Protein AF-A0A820KQ02-F1 (afdb_monomer_lite)

pLDDT: mean 77.05, std 18.63, range [36.59, 94.94]

Sequence (78 aa):
MQDILNVSTRMNEPGIASDIEHNGLQNWSWRFEWSQLTSDIRMRLKKLTQMYGRDLKYGKSIPPEDMVMKDDSKCILQ

Secondary structure (DSSP, 8-state):
-HHHHT----S--TTS-TTS-BTTB-TT-----GGG--HHHHHHHHHHHHHTT-SGGGGS----TT------------

Radius of gyration: 23.67 Å; chains: 1; bounding box: 72×24×51 Å

Organism: NCBI:txid392033

Foldseek 3Di:
DCVLLVHPDDQDDPPDDQPDDDPNDGHNGDDDDPVSDDPVSVVVVVVVCVVVVNPPVPPDDDPPPVPPPDPVDDDDDD

Structure (mmCIF, N/CA/C/O backbone):
data_AF-A0A820KQ02-F1
#
_entry.id   AF-A0A820KQ02-F1
#
loop_
_atom_site.group_PDB
_atom_site.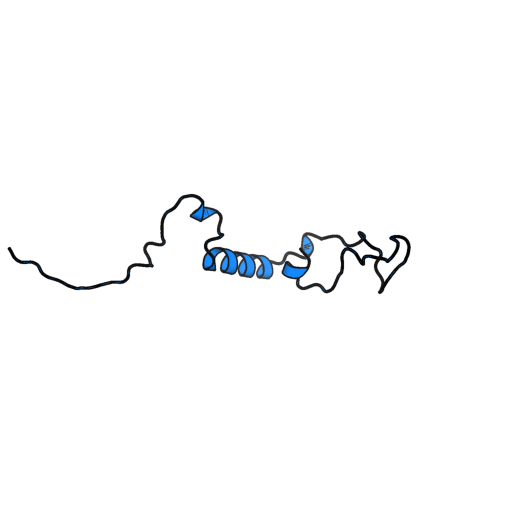id
_atom_site.type_symbol
_atom_site.label_atom_id
_atom_site.label_alt_id
_atom_site.label_comp_id
_atom_site.label_asym_id
_atom_site.label_entity_id
_atom_site.label_seq_id
_atom_site.pdbx_PDB_ins_code
_atom_site.Cartn_x
_atom_site.Cartn_y
_atom_site.Cartn_z
_atom_site.occupancy
_atom_site.B_iso_or_equiv
_atom_site.auth_seq_id
_atom_site.auth_comp_id
_atom_site.auth_asym_id
_atom_site.auth_atom_id
_atom_site.pdbx_PDB_model_num
ATOM 1 N N . MET A 1 1 ? 0.075 -6.669 1.146 1.00 91.12 1 MET A N 1
ATOM 2 C CA . MET A 1 1 ? 0.297 -5.499 2.034 1.00 91.12 1 MET A CA 1
ATOM 3 C C . MET A 1 1 ? 0.128 -4.187 1.279 1.00 91.12 1 MET A C 1
ATOM 5 O O . MET A 1 1 ? -0.377 -3.242 1.865 1.00 91.12 1 MET A O 1
ATOM 9 N N . GLN A 1 2 ? 0.494 -4.129 -0.004 1.00 93.50 2 GLN A N 1
ATOM 10 C CA . GLN A 1 2 ? 0.393 -2.940 -0.852 1.00 93.50 2 GLN A CA 1
ATOM 11 C C . GLN A 1 2 ? -1.008 -2.315 -0.875 1.00 93.50 2 GLN A C 1
ATOM 13 O O . GLN A 1 2 ? -1.125 -1.110 -0.690 1.00 93.50 2 GLN A O 1
ATOM 18 N N . ASP A 1 3 ? -2.061 -3.129 -0.989 1.00 93.44 3 ASP A N 1
ATOM 19 C CA . ASP A 1 3 ? -3.444 -2.626 -1.047 1.00 93.44 3 ASP A CA 1
ATOM 20 C C . ASP A 1 3 ? -3.870 -1.926 0.248 1.00 93.44 3 ASP A C 1
ATOM 22 O O . ASP A 1 3 ? -4.515 -0.883 0.225 1.00 93.44 3 ASP A O 1
ATOM 26 N N . ILE A 1 4 ? -3.454 -2.469 1.398 1.00 93.38 4 ILE A N 1
ATOM 27 C CA . ILE A 1 4 ? -3.713 -1.873 2.717 1.00 93.38 4 ILE A CA 1
ATOM 28 C C . ILE A 1 4 ? -3.040 -0.501 2.832 1.00 93.38 4 ILE A C 1
ATOM 30 O O . ILE A 1 4 ? -3.586 0.408 3.455 1.00 93.38 4 ILE A O 1
ATOM 34 N N . LEU A 1 5 ? -1.852 -0.368 2.241 1.00 93.94 5 LEU A N 1
ATOM 35 C CA . LEU A 1 5 ? -1.062 0.860 2.237 1.00 93.94 5 LEU A CA 1
ATOM 36 C C . LEU A 1 5 ? -1.442 1.809 1.090 1.00 93.94 5 LEU A C 1
ATOM 38 O O . LEU A 1 5 ? -0.946 2.931 1.059 1.00 93.94 5 LEU A O 1
ATOM 42 N N . ASN A 1 6 ? -2.313 1.379 0.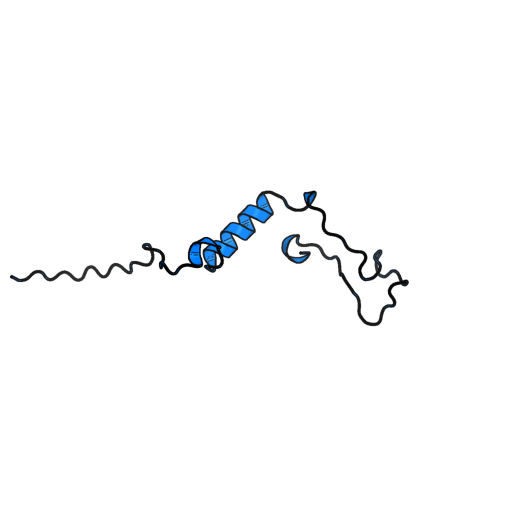170 1.00 92.50 6 ASN A N 1
ATOM 43 C CA . ASN A 1 6 ? -2.692 2.103 -1.042 1.00 92.50 6 ASN A CA 1
ATOM 44 C C . ASN A 1 6 ? -1.482 2.572 -1.877 1.00 92.50 6 ASN A C 1
ATOM 46 O O . ASN A 1 6 ? -1.404 3.733 -2.280 1.00 92.50 6 ASN A O 1
ATOM 50 N N . VAL A 1 7 ? -0.515 1.678 -2.110 1.00 90.44 7 VAL A N 1
ATOM 51 C CA . VAL A 1 7 ? 0.684 1.970 -2.916 1.00 90.44 7 VAL A CA 1
ATOM 52 C C . VAL A 1 7 ? 0.633 1.272 -4.272 1.00 90.44 7 VAL A C 1
ATOM 54 O O . VAL A 1 7 ? 0.244 0.111 -4.373 1.00 90.44 7 VAL A O 1
ATOM 57 N N . SER A 1 8 ? 1.083 1.964 -5.319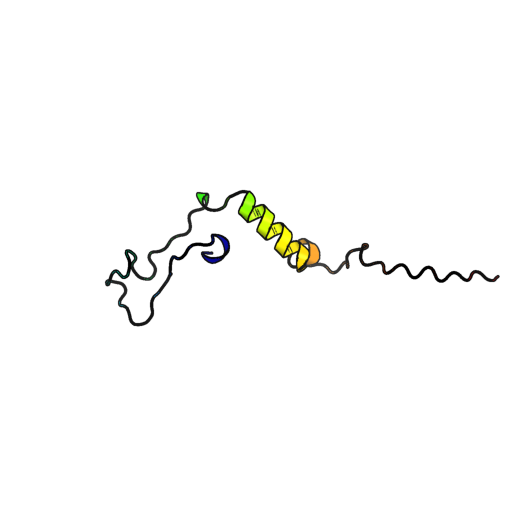 1.00 86.19 8 SER A N 1
ATOM 58 C CA . SER A 1 8 ? 1.145 1.460 -6.697 1.00 86.19 8 SER A CA 1
ATOM 59 C C . SER A 1 8 ? 2.446 0.705 -7.009 1.00 86.19 8 SER A C 1
ATOM 61 O O . SER A 1 8 ? 2.952 0.757 -8.128 1.00 86.19 8 SER A O 1
ATOM 63 N N . THR A 1 9 ? 3.020 0.005 -6.026 1.00 86.44 9 THR A N 1
ATOM 64 C CA . THR A 1 9 ? 4.269 -0.751 -6.193 1.00 86.44 9 THR A CA 1
ATOM 65 C C . THR A 1 9 ? 3.991 -2.226 -6.477 1.00 86.44 9 THR A C 1
ATOM 67 O O . THR A 1 9 ? 3.413 -2.952 -5.666 1.00 86.44 9 THR A O 1
ATOM 70 N N . ARG A 1 10 ? 4.422 -2.704 -7.646 1.00 88.88 10 ARG A N 1
ATOM 71 C CA . ARG A 1 10 ? 4.243 -4.100 -8.062 1.00 88.88 10 ARG A CA 1
ATOM 72 C C . ARG A 1 10 ? 5.352 -4.978 -7.482 1.00 88.88 10 ARG A C 1
ATOM 74 O O . ARG A 1 10 ? 6.513 -4.593 -7.487 1.00 88.88 10 ARG A O 1
ATOM 81 N N . MET A 1 11 ? 4.999 -6.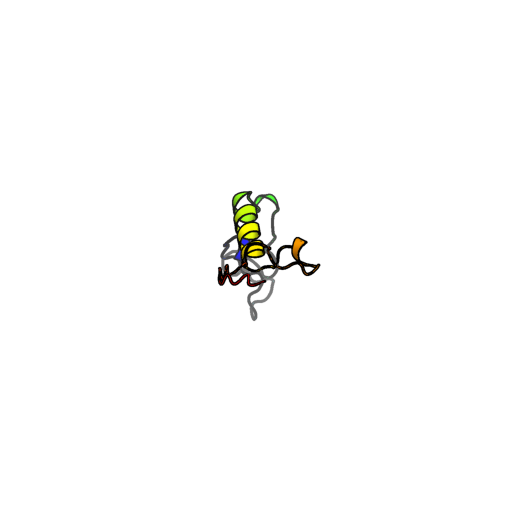173 -7.000 1.00 92.50 11 MET A N 1
ATOM 82 C CA . MET A 1 11 ? 6.001 -7.132 -6.512 1.00 92.50 11 MET A CA 1
ATOM 83 C C . MET A 1 11 ? 6.718 -7.849 -7.657 1.00 92.50 11 MET A C 1
ATOM 85 O O . MET A 1 11 ? 7.909 -8.108 -7.564 1.00 92.50 11 MET A O 1
ATOM 89 N N . ASN A 1 12 ? 5.991 -8.209 -8.714 1.00 92.12 12 ASN A N 1
ATOM 90 C CA . ASN A 1 12 ? 6.539 -8.950 -9.841 1.00 92.12 12 ASN A CA 1
ATOM 91 C C . ASN A 1 12 ? 5.781 -8.635 -11.128 1.00 92.12 12 ASN A C 1
ATOM 93 O O . ASN A 1 12 ? 4.545 -8.647 -11.137 1.00 92.12 12 ASN A O 1
ATOM 97 N N . GLU A 1 13 ? 6.522 -8.451 -12.209 1.00 90.56 13 GLU A N 1
ATOM 98 C CA . GLU A 1 13 ? 6.045 -8.391 -13.579 1.00 90.56 13 GLU A CA 1
ATOM 99 C C . GLU A 1 13 ? 6.452 -9.662 -14.341 1.00 90.56 13 GLU A C 1
ATOM 101 O O . GLU A 1 13 ? 7.626 -9.839 -14.669 1.00 90.56 13 GLU A O 1
ATOM 106 N N . PRO A 1 14 ? 5.503 -10.588 -14.591 1.00 90.00 14 PRO A N 1
ATOM 107 C CA . PRO A 1 14 ? 5.781 -11.816 -15.325 1.00 90.00 14 PRO A CA 1
ATOM 108 C C . PRO A 1 14 ? 6.307 -11.523 -16.729 1.00 90.00 14 PRO A C 1
ATOM 110 O O . PRO A 1 14 ? 5.811 -10.627 -17.404 1.00 90.00 14 PRO A O 1
ATOM 113 N N . GLY A 1 15 ? 7.284 -12.310 -17.175 1.00 89.00 15 GLY A N 1
ATOM 114 C CA . GLY A 1 15 ? 7.936 -12.114 -18.472 1.00 89.00 15 GLY A CA 1
ATOM 115 C C . GLY A 1 15 ? 9.071 -11.086 -18.454 1.00 89.00 15 GLY A C 1
ATOM 116 O O . GLY A 1 15 ? 9.808 -11.011 -19.430 1.00 89.00 15 GLY A O 1
ATOM 117 N N . ILE A 1 16 ? 9.264 -10.357 -17.348 1.00 86.31 16 ILE A N 1
ATOM 118 C CA . ILE A 1 16 ? 10.435 -9.503 -17.127 1.00 86.31 16 ILE A CA 1
ATOM 119 C C . ILE A 1 16 ? 11.424 -10.244 -16.224 1.00 86.31 16 ILE A C 1
ATOM 121 O O . ILE A 1 16 ? 11.063 -10.748 -15.156 1.00 86.31 16 ILE A O 1
ATOM 125 N N . ALA A 1 17 ? 12.672 -10.345 -16.678 1.00 83.06 17 ALA A N 1
ATOM 126 C CA . ALA A 1 17 ? 13.747 -10.946 -15.899 1.00 83.06 17 ALA A CA 1
ATOM 127 C C . ALA A 1 17 ? 14.074 -10.077 -14.673 1.00 83.06 17 ALA A C 1
ATOM 129 O O . ALA A 1 17 ? 13.915 -8.860 -14.694 1.00 83.06 17 ALA A O 1
ATOM 130 N N . SER A 1 18 ? 14.486 -10.705 -13.571 1.00 76.12 18 SER A N 1
ATOM 131 C CA . SER A 1 18 ? 14.656 -10.024 -12.278 1.00 76.12 18 SER A CA 1
ATOM 132 C C . SER A 1 18 ? 15.755 -8.962 -12.260 1.00 76.12 18 SER A C 1
ATOM 134 O O . SER A 1 18 ? 15.726 -8.083 -11.410 1.00 76.12 18 SER A O 1
ATOM 136 N N . ASP A 1 19 ? 16.716 -9.059 -13.173 1.00 75.19 19 ASP A N 1
ATOM 137 C CA . ASP A 1 19 ? 17.820 -8.121 -13.378 1.00 75.19 19 ASP A CA 1
ATOM 138 C C . ASP A 1 19 ? 17.428 -6.894 -14.217 1.00 75.19 19 ASP A C 1
ATOM 140 O O . ASP A 1 19 ? 18.173 -5.916 -14.259 1.00 75.19 19 ASP A O 1
ATOM 144 N N . ILE A 1 20 ? 16.255 -6.919 -14.854 1.00 72.69 20 ILE A N 1
ATOM 145 C CA . ILE A 1 20 ? 15.740 -5.809 -15.649 1.00 72.69 20 ILE A CA 1
ATOM 146 C C . ILE A 1 20 ? 14.891 -4.910 -14.748 1.00 72.69 20 ILE A C 1
ATOM 148 O O . ILE A 1 20 ? 13.853 -5.307 -14.215 1.00 72.69 20 ILE A O 1
ATOM 152 N N . GLU A 1 21 ? 15.341 -3.670 -14.587 1.00 71.50 21 GLU A N 1
ATOM 153 C CA . GLU A 1 21 ? 14.577 -2.617 -13.929 1.00 71.50 21 GLU A CA 1
ATOM 154 C C . GLU A 1 21 ? 13.397 -2.195 -14.816 1.00 71.50 21 GLU A C 1
ATOM 156 O O . GLU A 1 21 ? 13.575 -1.865 -15.990 1.00 71.50 21 GLU A O 1
ATOM 161 N N . HIS A 1 22 ? 12.186 -2.173 -14.257 1.00 64.56 22 HIS A N 1
ATOM 162 C CA . HIS A 1 22 ? 11.006 -1.646 -14.937 1.00 64.56 22 HIS A CA 1
ATOM 163 C C . HIS A 1 22 ? 10.341 -0.594 -14.046 1.00 64.56 22 HIS A C 1
ATOM 165 O O . HIS A 1 22 ? 9.970 -0.874 -12.907 1.00 64.56 22 HIS A O 1
ATOM 171 N N . ASN A 1 23 ? 10.218 0.643 -14.543 1.00 65.62 23 ASN A N 1
ATOM 172 C CA . ASN A 1 23 ? 9.681 1.787 -13.789 1.00 65.62 23 ASN A CA 1
ATOM 173 C C . ASN A 1 23 ? 10.346 2.013 -12.413 1.00 65.62 23 ASN A C 1
ATOM 175 O O . ASN A 1 23 ? 9.660 2.323 -11.438 1.00 65.62 23 ASN A O 1
ATOM 179 N N . GLY A 1 24 ? 11.670 1.860 -12.312 1.00 69.38 24 GLY A N 1
ATOM 180 C CA . GLY A 1 24 ? 12.401 2.161 -11.076 1.00 69.38 24 GLY A CA 1
ATOM 181 C C . GLY A 1 24 ? 12.562 0.995 -10.098 1.00 69.38 24 GLY A C 1
ATOM 182 O O . GLY A 1 24 ? 13.201 1.167 -9.062 1.00 69.38 24 GLY A O 1
ATOM 183 N N . LEU A 1 25 ? 11.959 -0.173 -10.359 1.00 74.69 25 LEU A N 1
ATOM 184 C CA . LEU A 1 25 ? 11.938 -1.295 -9.414 1.00 74.69 25 LEU A CA 1
ATOM 185 C C . LEU A 1 25 ? 12.175 -2.636 -10.119 1.00 74.69 25 LEU A C 1
ATOM 187 O O . LEU A 1 25 ? 11.592 -2.930 -11.160 1.00 74.69 25 LEU A O 1
ATOM 191 N N . GLN A 1 26 ? 13.019 -3.472 -9.513 1.00 86.50 26 GLN A N 1
ATOM 192 C CA . GLN A 1 26 ? 13.234 -4.859 -9.933 1.00 86.50 26 GLN A CA 1
ATOM 193 C C . GLN A 1 26 ? 12.161 -5.776 -9.339 1.00 86.50 26 GLN A C 1
ATOM 195 O O . GLN A 1 26 ? 11.628 -5.520 -8.251 1.00 86.50 26 GLN A O 1
ATOM 200 N N . ASN A 1 27 ? 11.886 -6.892 -10.010 1.00 90.38 27 ASN A N 1
ATOM 201 C CA . ASN A 1 27 ? 11.012 -7.922 -9.459 1.00 90.38 27 ASN A CA 1
ATOM 202 C C . ASN A 1 27 ? 11.522 -8.387 -8.085 1.00 90.38 27 ASN A C 1
ATOM 204 O O . ASN A 1 27 ? 12.717 -8.530 -7.846 1.00 90.38 27 ASN A O 1
ATOM 208 N N . TRP A 1 28 ? 10.589 -8.618 -7.169 1.00 89.56 28 TRP A N 1
ATOM 209 C CA . TRP A 1 28 ? 10.814 -9.083 -5.799 1.00 89.56 28 TRP A CA 1
ATOM 210 C C . TRP A 1 28 ? 11.621 -8.140 -4.892 1.00 89.56 28 TRP A C 1
ATOM 212 O O . TRP A 1 28 ? 11.984 -8.529 -3.775 1.00 89.56 28 TRP A O 1
ATOM 222 N N . SER A 1 29 ? 11.858 -6.898 -5.324 1.00 89.81 29 SER A N 1
ATOM 223 C CA . SER A 1 29 ? 12.628 -5.900 -4.570 1.00 89.81 29 SER A CA 1
ATOM 224 C C . SER A 1 29 ? 11.803 -5.130 -3.535 1.00 89.81 29 SER A C 1
ATOM 226 O O . SER A 1 29 ? 12.355 -4.695 -2.527 1.00 89.81 29 SER A O 1
ATOM 228 N N . TRP A 1 30 ? 10.484 -4.992 -3.729 1.00 91.25 30 TRP A N 1
ATOM 229 C CA . TRP A 1 30 ? 9.636 -4.235 -2.804 1.00 91.25 30 TRP A CA 1
ATOM 230 C C . TRP A 1 30 ? 9.649 -4.844 -1.393 1.00 91.25 30 TRP A C 1
ATOM 232 O O . TRP A 1 30 ? 9.604 -6.069 -1.207 1.00 91.25 30 TRP A O 1
ATOM 242 N N . ARG A 1 31 ? 9.705 -3.970 -0.385 1.00 92.12 31 ARG A N 1
ATOM 243 C CA . ARG A 1 31 ? 9.700 -4.328 1.034 1.00 92.12 31 ARG A CA 1
ATOM 244 C C . ARG A 1 31 ? 8.710 -3.454 1.791 1.00 92.12 31 ARG A C 1
ATOM 246 O O . ARG A 1 31 ? 8.524 -2.279 1.487 1.00 92.12 31 ARG A O 1
ATOM 253 N N . PHE A 1 32 ? 8.058 -4.083 2.758 1.00 93.81 32 PHE A N 1
ATOM 254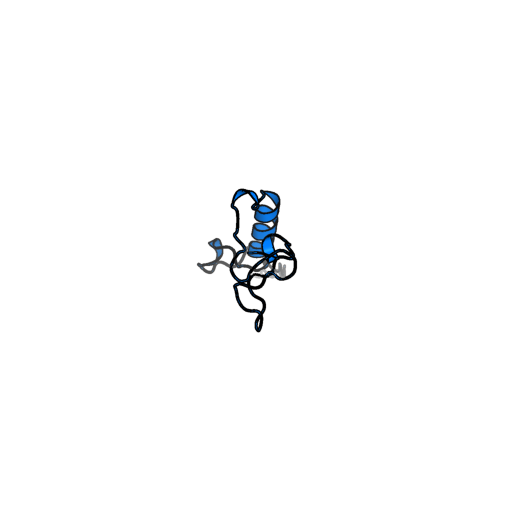 C CA . PHE A 1 32 ? 7.171 -3.421 3.696 1.00 93.81 32 PHE A CA 1
ATOM 255 C C . PHE A 1 32 ? 7.984 -2.863 4.861 1.00 93.81 32 PHE A C 1
ATOM 257 O O . PHE A 1 32 ? 8.771 -3.598 5.453 1.00 93.81 32 PHE A O 1
ATOM 264 N N . GLU A 1 33 ? 7.706 -1.619 5.238 1.00 93.94 33 GLU A N 1
ATOM 265 C CA . GLU A 1 33 ? 8.284 -0.983 6.416 1.00 93.94 33 GLU A CA 1
ATOM 266 C C . GLU A 1 33 ? 7.201 -0.726 7.464 1.00 93.94 33 GLU A C 1
ATOM 268 O O . GLU A 1 33 ? 6.159 -0.133 7.180 1.00 93.94 33 GLU A O 1
ATOM 273 N N . TRP A 1 34 ? 7.447 -1.128 8.712 1.00 92.25 34 TRP A N 1
ATOM 274 C CA . TRP A 1 34 ? 6.461 -0.996 9.793 1.00 92.25 34 TRP A CA 1
ATOM 275 C C . TRP A 1 34 ? 6.049 0.450 10.073 1.00 92.25 34 TRP A C 1
ATOM 277 O O . TRP A 1 34 ? 4.921 0.695 10.499 1.00 92.25 34 TRP A O 1
ATOM 287 N N . SER A 1 35 ? 6.932 1.406 9.785 1.00 93.50 35 SER A N 1
ATOM 288 C CA . SER A 1 35 ? 6.654 2.842 9.874 1.00 93.50 35 SER A CA 1
ATOM 289 C C . SER A 1 35 ? 5.535 3.304 8.932 1.00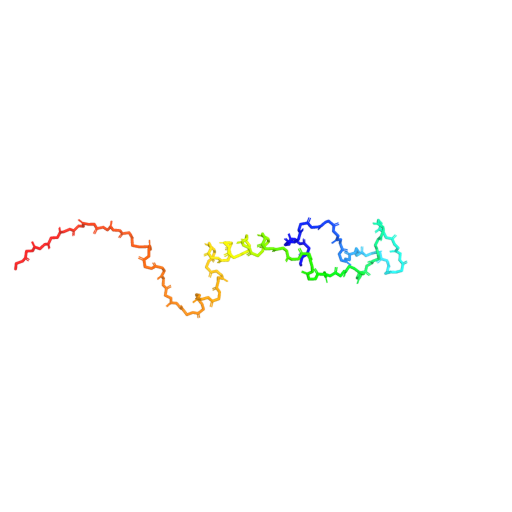 93.50 35 SER A C 1
ATOM 291 O O . SER A 1 35 ? 4.897 4.318 9.203 1.00 93.50 35 SER A O 1
ATOM 293 N N . GLN A 1 36 ? 5.245 2.553 7.863 1.00 92.62 36 GLN A N 1
ATOM 294 C CA . GLN A 1 36 ? 4.147 2.836 6.932 1.00 92.62 36 GLN A CA 1
ATOM 295 C C . GLN A 1 36 ? 2.771 2.519 7.538 1.00 92.62 36 GLN A C 1
ATOM 297 O O . GLN A 1 36 ? 1.748 2.988 7.037 1.00 92.62 36 GLN A O 1
ATOM 302 N N . LEU A 1 37 ? 2.714 1.722 8.611 1.00 93.56 37 LEU A N 1
ATOM 303 C CA . LEU A 1 37 ? 1.465 1.336 9.257 1.00 93.56 37 LEU A CA 1
ATOM 304 C C . LEU A 1 37 ? 1.016 2.402 10.268 1.00 93.56 37 LEU A C 1
ATOM 306 O O . LEU A 1 37 ? 1.308 2.328 11.462 1.00 93.56 37 LEU A O 1
ATOM 310 N N . THR A 1 38 ? 0.259 3.388 9.794 1.00 94.25 38 THR A N 1
ATOM 311 C CA . THR A 1 38 ? -0.256 4.470 10.643 1.00 94.25 38 THR A CA 1
ATOM 312 C C . THR A 1 38 ? -1.414 4.020 11.546 1.00 94.25 38 THR A C 1
ATOM 314 O O . THR A 1 38 ? -2.070 2.993 11.320 1.00 94.25 38 THR A O 1
ATOM 317 N N . SER A 1 39 ? -1.709 4.818 12.579 1.00 93.38 39 SER A N 1
ATOM 318 C CA . SER A 1 39 ? -2.893 4.641 13.435 1.00 93.38 39 SER A CA 1
ATOM 319 C C . SER A 1 39 ? -4.193 4.616 12.632 1.00 93.38 39 SER A C 1
ATOM 321 O O . SER A 1 39 ? -5.105 3.852 12.949 1.00 93.38 39 SER A O 1
ATOM 323 N N . ASP A 1 40 ? -4.264 5.400 11.562 1.00 94.94 40 ASP A N 1
ATOM 324 C CA . ASP A 1 40 ? -5.470 5.554 10.752 1.00 94.94 40 ASP A CA 1
ATOM 325 C C . ASP A 1 40 ? -5.767 4.295 9.944 1.00 94.94 40 ASP A C 1
ATOM 327 O O . ASP A 1 40 ? -6.910 3.830 9.913 1.00 94.94 40 ASP A O 1
ATOM 331 N N . ILE A 1 41 ? -4.732 3.687 9.355 1.00 94.38 41 ILE A N 1
ATOM 332 C CA . ILE A 1 41 ? -4.841 2.399 8.658 1.00 94.38 41 ILE A CA 1
ATOM 333 C C . ILE A 1 41 ? -5.331 1.330 9.638 1.00 94.38 41 ILE A C 1
ATOM 335 O O . ILE A 1 41 ? -6.267 0.588 9.335 1.00 94.38 41 ILE A O 1
ATOM 339 N N . ARG A 1 42 ? -4.774 1.300 10.855 1.00 92.00 42 ARG A N 1
ATOM 340 C CA . ARG A 1 42 ? -5.206 0.374 11.910 1.00 92.00 42 ARG A CA 1
ATOM 341 C C . ARG A 1 42 ? -6.682 0.557 12.273 1.00 92.00 42 ARG A C 1
ATOM 343 O O . ARG A 1 42 ? -7.407 -0.432 12.371 1.00 92.00 42 ARG A O 1
ATOM 350 N N . MET A 1 43 ? -7.140 1.795 12.468 1.00 94.19 43 MET A N 1
ATOM 351 C CA . MET A 1 43 ? -8.540 2.083 12.802 1.00 94.19 43 MET A CA 1
ATOM 352 C C . MET A 1 43 ? -9.495 1.678 11.674 1.00 94.19 43 MET A C 1
ATOM 354 O O . MET A 1 43 ? -10.524 1.056 11.941 1.00 94.19 43 MET A O 1
ATOM 358 N N . ARG A 1 44 ? -9.141 1.973 10.416 1.00 94.31 44 ARG A N 1
ATOM 359 C CA . ARG A 1 44 ? -9.929 1.575 9.239 1.00 94.31 44 ARG A CA 1
ATOM 360 C C . ARG A 1 44 ? -10.037 0.059 9.122 1.00 94.31 44 ARG A C 1
ATOM 362 O O . ARG A 1 44 ? -11.146 -0.455 8.993 1.00 94.31 44 ARG A O 1
ATOM 369 N N . LEU A 1 45 ? -8.916 -0.656 9.236 1.00 92.25 45 LEU A N 1
ATOM 370 C CA . LEU A 1 45 ? -8.901 -2.119 9.206 1.00 92.25 45 LEU A CA 1
ATOM 371 C C . LEU A 1 45 ? -9.743 -2.714 10.336 1.00 92.25 45 LEU A C 1
ATOM 373 O O . LEU A 1 45 ? -10.535 -3.611 10.076 1.00 92.25 45 LEU A O 1
ATOM 377 N N . LYS A 1 46 ? -9.639 -2.182 11.561 1.00 90.94 46 LYS A N 1
ATOM 378 C CA . LYS A 1 46 ? -10.457 -2.627 12.699 1.00 90.94 46 LYS A CA 1
ATOM 379 C C . LYS A 1 46 ? -11.955 -2.445 12.438 1.00 90.94 46 LYS A C 1
ATOM 381 O O . LYS A 1 46 ? -12.735 -3.351 12.709 1.00 90.94 46 LYS A O 1
ATOM 386 N N . LYS A 1 47 ? -12.366 -1.293 11.898 1.00 92.25 47 LYS A N 1
ATOM 387 C CA . LYS A 1 47 ? -13.773 -1.041 11.554 1.00 92.25 47 LYS A CA 1
ATOM 388 C C . LYS A 1 47 ? -14.269 -2.019 10.485 1.00 92.25 47 LYS A C 1
ATOM 390 O O . LYS A 1 47 ? -15.371 -2.544 10.612 1.00 92.25 47 LYS A O 1
ATOM 395 N N . LEU A 1 48 ? -13.458 -2.281 9.458 1.00 92.44 48 LEU A N 1
ATOM 396 C CA . LEU A 1 48 ? -13.795 -3.235 8.399 1.00 92.44 48 LEU A CA 1
ATOM 397 C C . LEU A 1 48 ? -13.923 -4.659 8.944 1.00 92.44 48 LEU A C 1
ATOM 399 O O . LEU A 1 48 ? -14.906 -5.335 8.657 1.00 92.44 48 LEU A O 1
ATOM 403 N N . THR A 1 49 ? -12.973 -5.122 9.758 1.00 92.38 49 THR A N 1
ATOM 404 C CA . THR A 1 49 ? -13.046 -6.478 10.315 1.00 92.38 49 THR A CA 1
ATOM 405 C C . THR A 1 49 ? -14.252 -6.654 11.233 1.00 92.38 49 THR A C 1
ATOM 407 O O . THR A 1 49 ? -14.893 -7.696 11.164 1.00 92.38 49 THR A O 1
ATOM 410 N N . GLN A 1 50 ? -14.625 -5.638 12.015 1.00 89.75 50 GLN A N 1
ATOM 411 C CA . GLN A 1 50 ? -15.847 -5.656 12.827 1.00 89.75 50 GLN A CA 1
ATOM 412 C C . GLN A 1 50 ? -17.119 -5.694 11.975 1.00 89.75 50 GLN A C 1
ATOM 414 O O . GLN A 1 50 ? -17.989 -6.523 12.217 1.00 89.75 50 GLN A O 1
ATOM 419 N N . MET A 1 51 ? -17.206 -4.843 10.948 1.00 90.25 51 MET A N 1
ATOM 420 C CA . MET A 1 51 ? -18.366 -4.766 10.052 1.00 90.25 51 MET A CA 1
ATOM 421 C C . MET A 1 51 ? -18.652 -6.094 9.342 1.00 90.25 51 MET A C 1
ATOM 423 O O . MET A 1 51 ? -19.809 -6.450 9.150 1.00 90.25 51 MET A O 1
ATOM 427 N N . TYR A 1 52 ? -17.604 -6.833 8.975 1.00 91.50 52 TYR A N 1
ATOM 428 C CA . TYR A 1 52 ? -17.729 -8.113 8.276 1.00 91.50 52 TYR A CA 1
ATOM 429 C C . TYR A 1 52 ? -17.603 -9.336 9.197 1.00 91.50 52 TYR A C 1
ATOM 431 O O . TYR A 1 52 ? -17.431 -10.446 8.695 1.00 91.50 52 TYR A O 1
ATOM 439 N N . GLY A 1 53 ? -17.637 -9.157 10.524 1.00 86.44 53 GLY A N 1
ATOM 440 C CA . GLY A 1 53 ? -17.560 -10.266 11.486 1.00 86.44 53 GLY A CA 1
ATOM 441 C C . GLY A 1 53 ? -16.253 -11.070 11.420 1.00 86.44 53 GLY A C 1
ATOM 442 O O . GLY A 1 53 ? -16.220 -12.238 11.785 1.00 86.44 53 GLY A O 1
ATOM 443 N N . ARG A 1 54 ? -15.167 -10.460 10.928 1.00 86.19 54 ARG A N 1
ATOM 444 C CA . ARG A 1 54 ? -13.819 -11.051 10.829 1.00 86.19 54 ARG A CA 1
ATOM 445 C C . ARG A 1 54 ? -12.893 -10.602 11.955 1.00 86.19 54 ARG A C 1
ATOM 447 O O . ARG A 1 54 ? -11.678 -10.783 11.867 1.00 86.19 54 ARG A O 1
ATOM 454 N N . ASP A 1 55 ? -13.431 -9.945 12.978 1.00 82.75 55 ASP A N 1
ATOM 455 C CA . ASP A 1 55 ? -12.656 -9.659 14.174 1.00 82.75 55 ASP A CA 1
ATOM 456 C C . ASP A 1 55 ? -12.421 -10.973 14.950 1.00 82.75 55 ASP A C 1
ATOM 458 O O . ASP A 1 55 ? -13.265 -11.869 14.987 1.00 82.75 55 ASP A O 1
ATOM 462 N N . LEU A 1 56 ? -11.229 -11.126 15.531 1.00 68.25 56 LEU A N 1
ATOM 463 C CA . LEU A 1 56 ? -10.821 -12.360 16.215 1.00 68.25 56 LEU A CA 1
ATOM 464 C C . LEU A 1 56 ? -11.659 -12.671 17.470 1.00 68.25 56 LEU A C 1
ATOM 466 O O . LEU A 1 56 ? -11.507 -13.749 18.041 1.00 68.25 56 LEU A O 1
ATOM 470 N N . LYS A 1 57 ? -12.541 -11.763 17.913 1.00 63.12 57 LYS A N 1
ATOM 471 C CA . LYS A 1 57 ? -13.418 -11.995 19.065 1.00 63.12 57 LYS A CA 1
ATOM 472 C C . LYS A 1 57 ? -14.627 -12.863 18.700 1.00 63.12 57 LYS A C 1
ATOM 474 O O . LYS A 1 57 ? -15.143 -13.536 19.585 1.00 63.12 57 LYS A O 1
ATOM 479 N N . TYR A 1 58 ? -15.005 -12.942 17.420 1.00 52.47 58 TYR A N 1
ATOM 480 C CA . TYR A 1 58 ? -16.110 -13.785 16.928 1.00 52.47 58 TYR A CA 1
ATOM 481 C C . TYR A 1 58 ? -15.713 -15.231 16.569 1.00 52.47 58 TYR A C 1
ATOM 483 O O . TYR A 1 58 ? -16.544 -16.000 16.094 1.00 52.47 58 TYR A O 1
ATOM 491 N N . GLY A 1 59 ? -14.472 -15.655 16.848 1.00 49.12 59 GLY A N 1
ATOM 492 C CA . GLY A 1 59 ? -14.033 -17.054 16.686 1.00 49.12 59 GLY A CA 1
ATOM 493 C C . GLY A 1 59 ? -14.712 -18.061 17.632 1.00 49.12 59 GLY A C 1
ATOM 494 O O . GLY A 1 59 ? -14.501 -19.265 17.508 1.00 49.12 59 GLY A O 1
ATOM 495 N N . LYS A 1 60 ? -15.541 -17.586 18.569 1.00 48.22 60 LYS A N 1
ATOM 496 C CA . LYS A 1 60 ? -16.561 -18.378 19.261 1.00 48.22 60 LYS A CA 1
ATOM 497 C C . LYS A 1 60 ? -17.898 -17.679 19.036 1.00 48.22 60 LYS A C 1
ATOM 499 O O . LYS A 1 60 ? -18.056 -16.521 19.401 1.00 48.22 60 LYS A O 1
ATOM 504 N N . SER A 1 61 ? -18.821 -18.386 18.400 1.00 47.12 61 SER A N 1
ATOM 505 C CA . SER A 1 61 ? -20.180 -17.955 18.085 1.00 47.12 61 SER A CA 1
ATOM 506 C C . SER A 1 61 ? -20.893 -17.341 19.293 1.00 47.12 61 SER A C 1
ATOM 508 O O . SER A 1 61 ? -21.363 -18.067 20.168 1.00 47.12 61 SER A O 1
ATOM 510 N N . ILE A 1 62 ? -21.021 -16.019 19.313 1.00 52.97 62 ILE A N 1
ATOM 511 C CA . ILE A 1 62 ? -22.106 -15.336 20.012 1.00 52.97 62 ILE A CA 1
ATOM 512 C C . ILE A 1 62 ? -22.596 -14.271 19.026 1.00 52.97 62 ILE A C 1
ATOM 514 O O . ILE A 1 62 ? -21.803 -13.406 18.642 1.00 52.97 62 ILE A O 1
ATOM 518 N N . PRO A 1 63 ? -23.835 -14.373 18.514 1.00 52.59 63 PRO A N 1
ATOM 519 C CA . PRO A 1 63 ? -24.392 -13.319 17.682 1.00 52.59 63 PRO A CA 1
ATOM 520 C C . PRO A 1 63 ? -24.436 -12.015 18.493 1.00 52.59 63 PRO A C 1
ATOM 522 O O . PRO A 1 63 ? -24.597 -12.070 19.713 1.00 52.59 63 PRO A O 1
ATOM 525 N N . PRO A 1 64 ? -24.287 -10.844 17.854 1.00 55.09 64 PRO A N 1
ATOM 526 C CA . PRO A 1 64 ? -24.431 -9.581 18.557 1.00 55.09 64 PRO A CA 1
ATOM 527 C C . PRO A 1 64 ? -25.839 -9.518 19.159 1.00 55.09 64 PRO A C 1
ATOM 529 O O . PRO A 1 64 ? -26.823 -9.637 18.426 1.00 55.09 64 PRO A O 1
ATOM 532 N N . GLU A 1 65 ? -25.936 -9.302 20.472 1.00 56.12 65 GLU A N 1
ATOM 533 C CA . GLU A 1 65 ? -27.204 -9.064 21.186 1.00 56.12 65 GLU A CA 1
ATOM 534 C C . GLU A 1 65 ? -27.984 -7.860 20.612 1.00 56.12 65 GLU A C 1
ATOM 536 O O . GLU A 1 65 ? -29.163 -7.689 20.896 1.00 56.12 65 GLU A O 1
ATOM 541 N N . ASP A 1 66 ? -27.367 -7.076 19.724 1.00 51.34 66 ASP A N 1
ATOM 542 C CA . ASP A 1 66 ? -27.962 -5.915 19.064 1.00 51.34 66 ASP A CA 1
ATOM 543 C C . ASP A 1 66 ? -28.664 -6.230 17.725 1.00 51.34 66 ASP A C 1
ATOM 545 O O . ASP A 1 66 ? -29.237 -5.331 17.113 1.00 51.34 66 ASP A O 1
ATOM 549 N N . MET A 1 67 ? -28.685 -7.490 17.263 1.00 48.00 67 MET A N 1
ATOM 550 C CA . MET A 1 67 ? -29.583 -7.933 16.174 1.00 48.00 67 MET A CA 1
ATOM 551 C C . MET A 1 67 ? -30.944 -8.426 16.697 1.00 48.00 67 MET A C 1
ATOM 553 O O . MET A 1 67 ? -31.615 -9.243 16.065 1.00 48.00 67 MET A O 1
ATOM 557 N N . VAL A 1 68 ? -31.382 -7.902 17.846 1.00 52.03 68 VAL A N 1
ATOM 558 C CA . VAL A 1 68 ? -32.770 -8.002 18.304 1.00 52.03 68 VAL A CA 1
ATOM 559 C C . VAL A 1 68 ? -33.648 -7.197 17.345 1.00 52.03 68 VAL A C 1
ATOM 561 O O . VAL A 1 68 ? -33.818 -5.985 17.479 1.00 52.03 68 VAL A O 1
ATOM 564 N N . MET A 1 69 ? -34.248 -7.892 16.380 1.00 49.34 69 MET A N 1
ATOM 565 C CA . MET A 1 69 ? -35.524 -7.460 15.822 1.00 49.34 69 MET A CA 1
ATOM 566 C C . MET A 1 69 ? -36.528 -7.535 16.972 1.00 49.34 69 MET A C 1
ATOM 568 O O . MET A 1 69 ? -36.965 -8.617 17.360 1.00 49.34 69 MET A O 1
ATOM 572 N N . LYS A 1 70 ? -36.812 -6.384 17.588 1.00 50.12 70 LYS A N 1
ATOM 573 C CA . LYS A 1 70 ? -37.911 -6.249 18.540 1.00 50.12 70 LYS A CA 1
ATOM 574 C C . LYS A 1 70 ? -39.200 -6.496 17.775 1.00 50.12 70 LYS A C 1
ATOM 576 O O . LYS A 1 70 ? -39.604 -5.645 16.988 1.00 50.12 70 LYS A O 1
ATOM 581 N N . ASP A 1 71 ? -39.822 -7.642 18.005 1.00 48.84 71 ASP A N 1
ATOM 582 C CA . ASP A 1 71 ? -41.225 -7.820 17.669 1.00 48.84 71 ASP A CA 1
ATOM 583 C C . ASP A 1 71 ? -42.020 -7.797 18.977 1.00 48.84 71 ASP A C 1
ATOM 585 O O . ASP A 1 71 ? -42.126 -8.785 19.705 1.00 48.84 71 ASP A O 1
ATOM 589 N N . ASP A 1 72 ? -42.494 -6.595 19.314 1.00 52.31 72 ASP A N 1
ATOM 590 C CA . ASP A 1 72 ? -43.256 -6.244 20.517 1.00 52.31 72 ASP A CA 1
ATOM 591 C C . ASP A 1 72 ? -44.704 -6.778 20.462 1.00 52.31 72 ASP A C 1
ATOM 593 O O . ASP A 1 72 ? -45.667 -6.090 20.817 1.00 52.31 72 ASP A O 1
ATOM 597 N N . SER A 1 73 ? -44.892 -8.028 20.049 1.00 49.09 73 SER A N 1
ATOM 598 C CA . SER A 1 73 ? -46.211 -8.659 20.013 1.00 49.09 73 SER A CA 1
ATOM 599 C C . SER A 1 73 ? -46.513 -9.339 21.349 1.00 49.09 73 SER A C 1
ATOM 601 O O . SER A 1 73 ? -46.406 -10.549 21.532 1.00 49.09 73 SER A O 1
ATOM 603 N N . LYS A 1 74 ? -46.885 -8.489 22.312 1.00 50.91 74 LYS A N 1
ATOM 604 C CA . LYS A 1 74 ? -47.582 -8.825 23.558 1.00 50.91 74 LYS A CA 1
ATOM 605 C C . LYS A 1 74 ? -48.741 -9.794 23.302 1.00 50.91 74 LYS A C 1
ATOM 607 O O . LYS A 1 74 ? -49.617 -9.478 22.506 1.00 50.91 74 LYS A O 1
ATOM 612 N N . CYS A 1 75 ? -48.844 -10.848 24.110 1.00 36.59 75 CYS A N 1
ATOM 613 C CA . CYS A 1 75 ? -50.130 -11.246 24.687 1.00 36.59 75 CYS A CA 1
ATOM 614 C C . CYS A 1 75 ? -49.916 -12.125 25.926 1.00 36.59 75 CYS A C 1
ATOM 616 O O . CYS A 1 75 ? -49.680 -13.325 25.842 1.00 36.59 75 CYS A O 1
ATOM 618 N N . ILE A 1 76 ? -49.999 -11.478 27.088 1.00 47.62 76 ILE A N 1
ATOM 619 C CA . ILE A 1 76 ? -50.310 -12.112 28.369 1.00 47.62 76 ILE A CA 1
ATOM 620 C C . ILE A 1 76 ? -51.807 -12.414 28.349 1.00 47.62 76 ILE A C 1
ATOM 622 O O . ILE A 1 76 ? -52.578 -11.465 28.252 1.00 47.62 76 ILE A O 1
ATOM 626 N N . LEU A 1 77 ? -52.201 -13.675 28.502 1.00 41.62 77 LEU A N 1
ATOM 627 C CA . LEU A 1 77 ? -53.475 -14.098 29.100 1.00 41.62 77 LEU A CA 1
ATOM 628 C C . LEU A 1 77 ? -53.182 -15.449 29.774 1.00 41.62 77 LEU A C 1
ATOM 630 O O . LEU A 1 77 ? -52.818 -16.396 29.086 1.00 41.62 77 LEU A O 1
ATOM 634 N N . GLN A 1 78 ? -52.919 -15.400 31.084 1.00 40.31 78 GLN A N 1
ATOM 635 C CA . GLN A 1 78 ? -53.811 -15.836 32.176 1.00 40.31 78 GLN A CA 1
ATOM 636 C C . GLN A 1 78 ? -53.821 -17.351 32.371 1.00 40.31 78 GLN A C 1
ATOM 638 O O . GLN A 1 78 ? -54.336 -18.064 31.489 1.00 40.31 78 GLN A O 1
#